Protein AF-A0A9D8QJE4-F1 (afdb_monomer_lite)

Secondary structure (DSSP, 8-state):
----THHHHHHHHHHHHHHHHHHHHHHHHHHHHH-S-SHHHHHHHTTSSS---------------PPPTTS---HHHHHHHHHHHHHHHHHHHTT-HHHHHHHHHHHHHHHHSHHHHHHHHHHHHHHHTT---SSHHHHHHHHHHHHHHHHHHHHHHHHTT-S---

Structure (mmCIF, N/CA/C/O backbone):
data_AF-A0A9D8QJE4-F1
#
_entry.id   AF-A0A9D8QJE4-F1
#
loop_
_atom_site.group_PDB
_atom_site.id
_atom_site.type_symbol
_atom_site.label_atom_id
_atom_site.label_alt_id
_atom_site.label_comp_id
_atom_site.label_asym_id
_atom_site.label_entity_id
_atom_site.label_seq_id
_atom_site.pdbx_PDB_ins_code
_atom_site.Cartn_x
_atom_site.Cartn_y
_atom_site.Cartn_z
_atom_site.occupancy
_atom_site.B_iso_or_equiv
_atom_site.auth_seq_id
_atom_site.auth_comp_id
_atom_site.auth_asym_id
_atom_site.auth_atom_id
_atom_site.pdbx_PDB_model_num
ATOM 1 N N . MET A 1 1 ? -28.108 -13.930 62.744 1.00 43.16 1 MET A N 1
ATOM 2 C CA . MET A 1 1 ? -26.964 -13.053 62.420 1.00 43.16 1 MET A CA 1
ATOM 3 C C . MET A 1 1 ? -26.126 -13.775 61.366 1.00 43.16 1 MET A C 1
ATOM 5 O O . MET A 1 1 ? -25.226 -14.522 61.706 1.00 43.16 1 MET A O 1
ATOM 9 N N . LEU A 1 2 ? -26.531 -13.680 60.097 1.00 49.75 2 LEU A N 1
ATOM 10 C CA . LEU A 1 2 ? -25.910 -14.353 58.947 1.00 49.75 2 LEU A CA 1
ATOM 11 C C . LEU A 1 2 ? -25.718 -13.278 57.871 1.00 49.75 2 LEU A C 1
ATOM 13 O O . LEU A 1 2 ? -26.633 -13.006 57.099 1.00 49.75 2 LEU A O 1
ATOM 17 N N . LEU A 1 3 ? -24.574 -12.589 57.897 1.00 50.62 3 LEU A N 1
ATOM 18 C CA . LEU A 1 3 ? -24.200 -11.633 56.855 1.00 50.62 3 LEU A CA 1
ATOM 19 C C . LEU A 1 3 ? -23.441 -12.362 55.731 1.00 50.62 3 LEU A C 1
ATOM 21 O O . LEU A 1 3 ? -22.340 -12.857 55.935 1.00 50.62 3 LEU A O 1
ATOM 25 N N . ALA A 1 4 ? -24.079 -12.393 54.560 1.00 53.94 4 ALA A N 1
ATOM 26 C CA . ALA A 1 4 ? -23.520 -12.232 53.213 1.00 53.94 4 ALA A CA 1
ATOM 27 C C . ALA A 1 4 ? -22.224 -12.992 52.810 1.00 53.94 4 ALA A C 1
ATOM 29 O O . ALA A 1 4 ? -21.126 -12.457 52.954 1.00 53.94 4 ALA A O 1
ATOM 30 N N . PRO A 1 5 ? -22.335 -14.140 52.105 1.00 58.41 5 PRO A N 1
ATOM 31 C CA . PRO A 1 5 ? -21.230 -14.716 51.322 1.00 58.41 5 PRO A CA 1
ATOM 32 C C . PRO A 1 5 ? -20.914 -13.952 50.011 1.00 58.41 5 PRO A C 1
ATOM 34 O O . PRO A 1 5 ? -19.990 -14.319 49.286 1.00 58.41 5 PRO A O 1
ATOM 37 N N . SER A 1 6 ? -21.650 -12.883 49.678 1.00 56.88 6 SER A N 1
ATOM 38 C CA . SER A 1 6 ? -21.505 -12.143 48.410 1.00 56.88 6 SER A CA 1
ATOM 39 C C . SER A 1 6 ? -20.218 -11.314 48.297 1.00 56.88 6 SER A C 1
ATOM 41 O O . SER A 1 6 ? -19.768 -11.042 47.186 1.00 56.88 6 SER A O 1
ATOM 43 N N . LEU A 1 7 ? -19.586 -10.959 49.421 1.00 56.38 7 LEU A N 1
ATOM 44 C CA . LEU A 1 7 ? -18.312 -10.223 49.439 1.00 56.38 7 LEU A CA 1
ATOM 45 C C . LEU A 1 7 ? -17.139 -11.052 48.889 1.00 56.38 7 LEU A C 1
ATOM 47 O O . LEU A 1 7 ? -16.220 -10.494 48.295 1.00 56.38 7 LEU A O 1
ATOM 51 N N . SER A 1 8 ? -17.187 -12.381 49.027 1.00 63.94 8 SER A N 1
ATOM 52 C CA . SER A 1 8 ? -16.110 -13.266 48.563 1.00 63.94 8 SER A CA 1
ATOM 53 C C . SER A 1 8 ? -16.091 -13.414 47.035 1.00 63.94 8 SER A C 1
ATOM 55 O O . SER A 1 8 ? -15.022 -13.424 46.430 1.00 63.94 8 SER A O 1
ATOM 57 N N . TYR A 1 9 ? -17.264 -13.420 46.392 1.00 67.12 9 TYR A N 1
ATOM 58 C CA . TYR A 1 9 ? -17.372 -13.465 44.930 1.00 67.12 9 TYR A CA 1
ATOM 59 C C . TYR A 1 9 ? -16.846 -12.192 44.266 1.00 67.12 9 TYR A C 1
ATOM 61 O O . TYR A 1 9 ? -16.126 -12.273 43.274 1.00 67.12 9 TYR A O 1
ATOM 69 N N . ALA A 1 10 ? -17.165 -11.021 44.825 1.00 69.81 10 ALA A N 1
ATOM 70 C CA . ALA A 1 10 ? -16.665 -9.750 44.306 1.00 69.81 10 ALA A CA 1
ATOM 71 C C . ALA A 1 10 ? -15.129 -9.673 44.373 1.00 69.81 10 ALA A C 1
ATOM 73 O O . ALA A 1 10 ? -14.501 -9.199 43.428 1.00 69.81 10 ALA A O 1
ATOM 74 N N . GLY A 1 11 ? -14.531 -10.208 45.446 1.00 74.44 11 GLY A N 1
ATOM 75 C CA . GLY A 1 11 ? -13.080 -10.338 45.584 1.00 74.44 11 GLY A CA 1
ATOM 76 C C . GLY A 1 11 ? -12.462 -11.231 44.507 1.00 74.44 11 GLY A C 1
ATOM 77 O O . GLY A 1 11 ? -11.554 -10.789 43.811 1.00 74.44 11 GLY A O 1
ATOM 78 N N . MET A 1 12 ? -13.002 -12.438 44.296 1.00 79.50 12 MET A N 1
ATOM 79 C CA . MET A 1 12 ? -12.484 -13.368 43.279 1.00 79.50 12 MET A CA 1
ATOM 80 C C . MET A 1 12 ? -12.619 -12.830 41.852 1.00 79.50 12 MET A C 1
ATOM 82 O O . MET A 1 12 ? -11.720 -13.009 41.034 1.00 79.50 12 MET A O 1
ATOM 86 N N . VAL A 1 13 ? -13.735 -12.164 41.536 1.00 77.19 13 VAL A N 1
ATOM 87 C CA . VAL A 1 13 ? -13.941 -11.565 40.209 1.00 77.19 13 VAL A CA 1
ATOM 88 C C . VAL A 1 13 ? -12.950 -10.427 39.984 1.00 77.19 13 VAL A C 1
ATOM 90 O O . VAL A 1 13 ? -12.338 -10.360 38.921 1.00 77.19 13 VAL A O 1
ATOM 93 N N . LEU A 1 14 ? -12.749 -9.560 40.981 1.00 83.44 14 LEU A N 1
ATOM 94 C CA . LEU A 1 14 ? -11.779 -8.473 40.886 1.00 83.44 14 LEU A CA 1
ATOM 95 C C . LEU A 1 14 ? -10.354 -9.012 40.726 1.00 83.44 14 LEU A C 1
ATOM 97 O O . LEU A 1 14 ? -9.617 -8.538 39.869 1.00 83.44 14 LEU A O 1
ATOM 101 N N . GLU A 1 15 ? -9.984 -10.032 41.495 1.00 79.75 15 GLU A N 1
ATOM 102 C CA . GLU A 1 15 ? -8.666 -10.664 41.434 1.00 79.75 15 GLU A CA 1
ATOM 103 C C . GLU A 1 15 ? -8.414 -11.332 40.072 1.00 79.75 15 GLU A C 1
ATOM 105 O O . GLU A 1 15 ? -7.353 -11.144 39.473 1.00 79.75 15 GLU A O 1
ATOM 110 N N . ALA A 1 16 ? -9.422 -12.011 39.513 1.00 84.94 16 ALA A N 1
ATOM 111 C CA . ALA A 1 16 ? -9.358 -12.581 38.170 1.00 84.94 16 ALA A CA 1
ATOM 112 C C . ALA A 1 16 ? -9.210 -11.499 37.087 1.00 84.94 16 ALA A C 1
ATOM 114 O O . ALA A 1 16 ? -8.377 -11.631 36.189 1.00 84.94 16 ALA A O 1
ATOM 115 N N . VAL A 1 17 ? -9.978 -10.408 37.180 1.00 86.19 17 VAL A N 1
ATOM 116 C CA . VAL A 1 17 ? -9.901 -9.284 36.233 1.00 86.19 17 VAL A CA 1
ATOM 117 C C . VAL A 1 17 ? -8.535 -8.607 36.308 1.00 86.19 17 VAL A C 1
ATOM 119 O O . VAL A 1 17 ? -7.910 -8.381 35.274 1.00 86.19 17 VAL A O 1
ATOM 122 N N . VAL A 1 18 ? -8.033 -8.333 37.513 1.00 90.00 18 VAL A N 1
ATOM 123 C CA . VAL A 1 18 ? -6.708 -7.735 37.718 1.00 90.00 18 VAL A CA 1
ATOM 124 C C . VAL A 1 18 ? -5.617 -8.649 37.162 1.00 90.00 18 VAL A C 1
ATOM 126 O O . VAL A 1 18 ? -4.743 -8.175 36.438 1.00 90.00 18 VAL A O 1
ATOM 129 N N . GLY A 1 19 ? -5.700 -9.959 37.410 1.00 91.69 19 GLY A N 1
ATOM 130 C CA . GLY A 1 19 ? -4.771 -10.937 36.846 1.00 91.69 19 GLY A CA 1
ATOM 131 C C . GLY A 1 19 ? -4.745 -10.910 35.315 1.00 91.69 19 GLY A C 1
ATOM 132 O O . GLY A 1 19 ? -3.672 -10.840 34.715 1.00 91.69 19 GLY A O 1
ATOM 133 N N . ILE A 1 20 ? -5.917 -10.883 34.675 1.00 89.56 20 ILE A N 1
ATOM 134 C CA . ILE A 1 20 ? -6.036 -10.795 33.211 1.00 89.56 20 ILE A CA 1
ATOM 135 C C . ILE A 1 20 ? -5.420 -9.493 32.684 1.00 89.56 20 ILE A C 1
ATOM 137 O O . ILE A 1 20 ? -4.661 -9.519 31.714 1.00 89.56 20 ILE A O 1
ATOM 141 N N . VAL A 1 21 ? -5.710 -8.361 33.330 1.00 89.94 21 VAL A N 1
ATOM 142 C CA . VAL A 1 21 ? -5.193 -7.043 32.931 1.00 89.94 21 VAL A CA 1
ATOM 143 C C . VAL A 1 21 ? -3.668 -6.997 33.025 1.00 89.94 21 VAL A C 1
ATOM 145 O O . VAL A 1 21 ? -3.018 -6.528 32.092 1.00 89.94 21 VAL A O 1
ATOM 148 N N . VAL A 1 22 ? -3.083 -7.531 34.101 1.00 94.06 22 VAL A N 1
ATOM 149 C CA . VAL A 1 22 ? -1.623 -7.596 34.274 1.00 94.06 22 VAL A CA 1
ATOM 150 C C . VAL A 1 22 ? -0.982 -8.456 33.186 1.00 94.06 22 VAL A C 1
ATOM 152 O O . VAL A 1 22 ? -0.007 -8.031 32.568 1.00 94.06 22 VAL A O 1
ATOM 155 N N . VAL A 1 23 ? -1.547 -9.631 32.893 1.00 93.06 23 VAL A N 1
ATOM 156 C CA . VAL A 1 23 ? -1.040 -10.511 31.829 1.00 93.06 23 VAL A CA 1
ATOM 157 C C . VAL A 1 23 ? -1.103 -9.820 30.466 1.00 93.06 23 VAL A C 1
ATOM 159 O O . VAL A 1 23 ? -0.131 -9.873 29.712 1.00 93.06 23 VAL A O 1
ATOM 162 N N . LEU A 1 24 ? -2.201 -9.124 30.158 1.00 90.56 24 LEU A N 1
ATOM 163 C CA . LEU A 1 24 ? -2.348 -8.363 28.915 1.00 90.56 24 LEU A CA 1
ATOM 164 C C . LEU A 1 24 ? -1.330 -7.225 28.809 1.00 90.56 24 LEU A C 1
ATOM 166 O O . LEU A 1 24 ? -0.732 -7.047 27.749 1.00 90.56 24 LEU A O 1
ATOM 170 N N . LEU A 1 25 ? -1.091 -6.485 29.892 1.00 91.12 25 LEU A N 1
ATOM 171 C CA . LEU A 1 25 ? -0.093 -5.414 29.943 1.00 91.12 25 LEU A CA 1
ATOM 172 C C . LEU A 1 25 ? 1.324 -5.942 29.712 1.00 91.12 25 LEU A C 1
ATOM 174 O O . LEU A 1 25 ? 2.068 -5.373 28.913 1.00 91.12 25 LEU A O 1
ATOM 178 N N . VAL A 1 26 ? 1.677 -7.057 30.355 1.00 93.94 26 VAL A N 1
ATOM 179 C CA . VAL A 1 26 ? 2.980 -7.710 30.174 1.00 93.94 26 VAL A CA 1
ATOM 180 C C . VAL A 1 26 ? 3.136 -8.201 28.739 1.00 93.94 26 VAL A C 1
ATOM 182 O O . VAL A 1 26 ? 4.144 -7.898 28.105 1.00 93.94 26 VAL A O 1
ATOM 185 N N . LEU A 1 27 ? 2.135 -8.903 28.197 1.00 83.94 27 LEU A N 1
ATOM 186 C CA . LEU A 1 27 ? 2.152 -9.369 26.808 1.00 83.94 27 LEU A CA 1
ATOM 187 C C . LEU A 1 27 ? 2.320 -8.202 25.838 1.00 83.94 27 LEU A C 1
ATOM 189 O O . LEU A 1 27 ? 3.180 -8.272 24.965 1.00 83.94 27 LEU A O 1
ATOM 193 N N . THR A 1 28 ? 1.567 -7.119 26.044 1.00 80.00 28 THR A N 1
ATOM 194 C CA . THR A 1 28 ? 1.626 -5.905 25.221 1.00 80.00 28 THR A CA 1
ATOM 195 C C . THR A 1 28 ? 3.021 -5.282 25.263 1.00 80.00 28 THR A C 1
ATOM 197 O O . THR A 1 28 ? 3.613 -5.035 24.210 1.00 80.00 28 THR A O 1
ATOM 200 N N . GLY A 1 29 ? 3.591 -5.107 26.460 1.00 83.19 29 GLY A N 1
ATOM 201 C CA . GLY A 1 29 ? 4.950 -4.597 26.642 1.00 83.19 29 GLY A CA 1
ATOM 202 C C . GLY A 1 29 ? 6.005 -5.473 25.963 1.00 83.19 29 GLY A C 1
ATOM 203 O O . GLY A 1 29 ? 6.878 -4.958 25.265 1.00 83.19 29 GLY A O 1
ATOM 204 N N . VAL A 1 30 ? 5.883 -6.799 26.076 1.00 83.12 30 VAL A N 1
ATOM 205 C CA . VAL A 1 30 ? 6.771 -7.750 25.390 1.00 83.12 30 VAL A CA 1
ATOM 206 C C . VAL A 1 30 ? 6.638 -7.631 23.871 1.00 83.12 30 VAL A C 1
ATOM 208 O O . VAL A 1 30 ? 7.659 -7.581 23.191 1.00 83.12 30 VAL A O 1
ATOM 211 N N . THR A 1 31 ? 5.428 -7.514 23.314 1.00 76.12 31 THR A N 1
ATOM 212 C CA . THR A 1 31 ? 5.251 -7.290 21.864 1.00 76.12 31 THR A CA 1
ATOM 213 C C . THR A 1 31 ? 5.884 -5.990 21.374 1.00 76.12 31 THR A C 1
ATOM 215 O O . THR A 1 31 ? 6.433 -5.973 20.274 1.00 76.12 31 THR A O 1
ATOM 218 N N . ILE A 1 32 ? 5.847 -4.921 22.175 1.00 77.56 32 ILE A N 1
ATOM 219 C CA . ILE A 1 32 ? 6.472 -3.638 21.824 1.00 77.56 32 ILE A CA 1
ATOM 220 C C . ILE A 1 32 ? 8.003 -3.766 21.822 1.00 77.56 32 ILE A C 1
ATOM 222 O O . ILE A 1 32 ? 8.648 -3.282 20.895 1.00 77.56 32 ILE A O 1
ATOM 226 N N . ILE A 1 33 ? 8.583 -4.450 22.817 1.00 76.50 33 ILE A N 1
ATOM 227 C CA . ILE A 1 33 ? 10.041 -4.638 22.941 1.00 76.50 33 ILE A CA 1
ATOM 228 C C . ILE A 1 33 ? 10.583 -5.595 21.869 1.00 76.50 33 ILE A C 1
ATOM 230 O O . ILE A 1 33 ? 11.629 -5.336 21.280 1.00 76.50 33 ILE A O 1
ATOM 234 N N . VAL A 1 34 ? 9.888 -6.706 21.613 1.00 70.19 34 VAL A N 1
ATOM 235 C CA . VAL A 1 34 ? 10.321 -7.740 20.655 1.00 70.19 34 VAL A CA 1
ATOM 236 C C . VAL A 1 34 ? 10.126 -7.280 19.204 1.00 70.19 34 VAL A C 1
ATOM 238 O O . VAL A 1 34 ? 10.814 -7.758 18.301 1.00 70.19 34 VAL A O 1
ATOM 241 N N . GLY A 1 35 ? 9.226 -6.323 18.965 1.00 52.59 35 GLY A N 1
ATOM 242 C CA . GLY A 1 35 ? 8.851 -5.893 17.624 1.00 52.59 35 GLY A CA 1
ATOM 243 C C . GLY A 1 35 ? 8.140 -7.000 16.820 1.00 52.59 35 GLY A C 1
ATOM 244 O O . GLY A 1 35 ? 8.017 -8.146 17.260 1.00 52.59 35 GLY A O 1
ATOM 245 N N . PRO A 1 36 ? 7.645 -6.701 15.605 1.00 55.22 36 PRO A N 1
ATOM 246 C CA . PRO A 1 36 ? 6.806 -7.612 14.815 1.00 55.22 36 PRO A CA 1
ATOM 247 C C . PRO A 1 36 ? 7.566 -8.766 14.110 1.00 55.22 36 PRO A C 1
ATOM 249 O O . PRO A 1 36 ? 7.216 -9.169 12.996 1.00 55.22 36 PRO A O 1
ATOM 252 N N . ALA A 1 37 ? 8.592 -9.354 14.735 1.00 49.84 37 ALA A N 1
ATOM 253 C CA . ALA A 1 37 ? 9.293 -10.533 14.215 1.00 49.84 37 ALA A CA 1
ATOM 254 C C . ALA A 1 37 ? 9.826 -11.410 15.366 1.00 49.84 37 ALA A C 1
ATOM 256 O O . ALA A 1 37 ? 10.650 -10.928 16.133 1.00 49.84 37 ALA A O 1
ATOM 257 N N . PRO A 1 38 ? 9.418 -12.701 15.476 1.00 51.88 38 PRO A N 1
ATOM 258 C CA . PRO A 1 38 ? 9.566 -13.657 14.379 1.00 51.88 38 PRO A CA 1
ATOM 259 C C . PRO A 1 38 ? 8.452 -14.733 14.296 1.00 51.88 38 PRO A C 1
ATOM 261 O O . PRO A 1 38 ? 8.738 -15.928 14.224 1.00 51.88 38 PRO A O 1
ATOM 264 N N . TRP A 1 39 ? 7.169 -14.367 14.169 1.00 44.62 39 TRP A N 1
ATOM 265 C CA . TRP A 1 39 ? 6.136 -15.367 13.800 1.00 44.62 39 TRP A CA 1
ATOM 266 C C . TRP A 1 39 ? 6.344 -15.937 12.376 1.00 44.62 39 TRP A C 1
ATOM 268 O O . TRP A 1 39 ? 5.834 -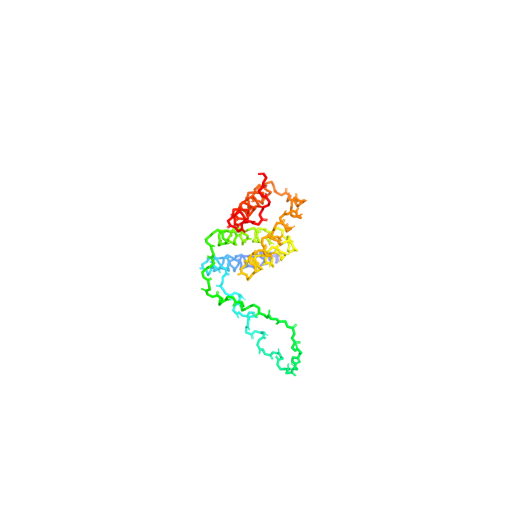17.000 12.013 1.00 44.62 39 TRP A O 1
ATOM 278 N N . ARG A 1 40 ? 7.163 -15.264 11.554 1.00 48.53 40 ARG A N 1
ATOM 279 C CA . ARG A 1 40 ? 7.594 -15.758 10.236 1.00 48.53 40 ARG A CA 1
ATOM 280 C C . ARG A 1 40 ? 8.539 -16.968 10.319 1.00 48.53 40 ARG A C 1
ATOM 282 O O . ARG A 1 40 ? 8.559 -17.742 9.367 1.00 48.53 40 ARG A O 1
ATOM 289 N N . ALA A 1 41 ? 9.259 -17.180 11.426 1.00 46.34 41 ALA A N 1
ATOM 290 C CA . ALA A 1 41 ? 10.189 -18.306 11.570 1.00 46.34 41 ALA A CA 1
ATOM 291 C C . ALA A 1 41 ? 9.469 -19.620 11.929 1.00 46.34 41 ALA A C 1
ATOM 293 O O . ALA A 1 41 ? 9.716 -20.657 11.314 1.00 46.34 41 ALA A O 1
ATOM 294 N N . VAL A 1 42 ? 8.487 -19.572 12.836 1.00 50.78 42 VAL A N 1
ATOM 295 C CA . VAL A 1 42 ? 7.743 -20.773 13.267 1.00 50.78 42 VAL A CA 1
ATOM 296 C C . VAL A 1 42 ? 6.870 -21.333 12.132 1.00 50.78 42 VAL A C 1
ATOM 298 O O . VAL A 1 42 ? 6.733 -22.546 11.972 1.00 50.78 42 VAL A O 1
ATOM 301 N N . ARG A 1 43 ? 6.358 -20.467 11.244 1.00 47.09 43 ARG A N 1
ATOM 302 C CA . ARG A 1 43 ? 5.551 -20.890 10.084 1.00 47.09 43 ARG A CA 1
ATOM 303 C C . ARG A 1 43 ? 6.375 -21.515 8.944 1.00 47.09 43 ARG A C 1
ATOM 305 O O . ARG A 1 43 ? 5.795 -22.185 8.088 1.00 47.09 43 ARG A O 1
ATOM 312 N N . MET A 1 44 ? 7.701 -21.339 8.925 1.00 42.16 44 MET A N 1
ATOM 313 C CA . MET A 1 44 ? 8.581 -22.014 7.958 1.00 42.16 44 MET A CA 1
ATOM 314 C C . MET A 1 44 ? 9.051 -23.394 8.434 1.00 42.16 44 MET A C 1
ATOM 316 O O . MET A 1 44 ? 9.269 -24.268 7.595 1.00 42.16 44 MET A O 1
ATOM 320 N N . ALA A 1 45 ? 9.123 -23.637 9.747 1.00 45.94 45 ALA A N 1
ATOM 321 C CA . ALA A 1 45 ? 9.444 -24.961 10.288 1.00 45.94 45 ALA A CA 1
ATOM 322 C C . ALA A 1 45 ? 8.324 -25.987 10.017 1.00 45.94 45 ALA A C 1
ATOM 324 O O . ALA A 1 45 ? 8.601 -27.119 9.632 1.00 45.94 45 ALA A O 1
ATOM 325 N N . GLY A 1 46 ? 7.053 -25.569 10.084 1.00 41.59 46 GLY A N 1
ATOM 326 C CA . GLY A 1 46 ? 5.903 -26.447 9.816 1.00 41.59 46 GLY A CA 1
ATOM 327 C C . GLY A 1 46 ? 5.665 -26.806 8.340 1.00 41.59 46 GLY A C 1
ATOM 328 O O . GLY A 1 46 ? 4.841 -27.667 8.049 1.00 41.59 46 GLY A O 1
ATOM 329 N N . ARG A 1 47 ? 6.359 -26.165 7.385 1.00 46.47 47 ARG A N 1
ATOM 330 C CA . ARG A 1 47 ? 6.166 -26.402 5.937 1.00 46.47 47 ARG A CA 1
ATOM 331 C C . ARG A 1 47 ? 7.245 -27.258 5.277 1.00 46.47 47 ARG A C 1
ATOM 333 O O . ARG A 1 47 ? 7.082 -27.613 4.115 1.00 46.47 47 ARG A O 1
ATOM 340 N N . ARG A 1 48 ? 8.322 -27.611 5.986 1.00 45.19 48 ARG A N 1
ATOM 341 C CA . ARG A 1 48 ? 9.381 -28.489 5.448 1.00 45.19 48 ARG A CA 1
ATOM 342 C C . ARG A 1 48 ? 9.133 -29.984 5.669 1.00 45.19 48 ARG A C 1
ATOM 344 O O . ARG A 1 48 ? 9.859 -30.787 5.100 1.00 45.19 48 ARG A O 1
ATOM 351 N N . ALA A 1 49 ? 8.108 -30.364 6.432 1.00 47.94 49 ALA A N 1
ATOM 352 C CA . ALA A 1 49 ? 7.870 -31.759 6.808 1.00 47.94 49 ALA A CA 1
ATOM 353 C C . ALA A 1 49 ? 6.897 -32.535 5.895 1.00 47.94 49 ALA A C 1
ATOM 355 O O . ALA A 1 49 ? 6.659 -33.713 6.140 1.00 47.94 49 ALA A O 1
ATOM 356 N N . VAL A 1 50 ? 6.319 -31.929 4.847 1.00 48.31 50 VAL A N 1
ATOM 357 C CA . VAL A 1 50 ? 5.309 -32.611 4.015 1.00 48.31 50 VAL A CA 1
ATOM 358 C C . VAL A 1 50 ? 5.581 -32.403 2.522 1.00 48.31 50 VAL A C 1
ATOM 360 O O . VAL A 1 50 ? 5.563 -31.273 2.044 1.00 48.31 50 VAL A O 1
ATOM 363 N N . LYS A 1 51 ? 5.743 -33.534 1.813 1.00 42.03 51 LYS A N 1
ATOM 364 C CA . LYS A 1 51 ? 5.948 -33.758 0.360 1.00 42.03 51 LYS A CA 1
ATOM 365 C C . LYS A 1 51 ? 7.377 -33.513 -0.160 1.00 42.03 51 LYS A C 1
ATOM 367 O O . LYS A 1 51 ? 7.765 -32.384 -0.406 1.00 42.03 51 LYS A O 1
ATOM 372 N N . GLY A 1 52 ? 8.207 -34.525 -0.428 1.00 46.50 52 GLY A N 1
ATOM 373 C CA . GLY A 1 52 ? 7.903 -35.948 -0.616 1.00 46.50 52 GLY A CA 1
ATOM 374 C C . GLY A 1 52 ? 7.046 -36.183 -1.863 1.00 46.50 52 GLY A C 1
ATOM 375 O O . GLY A 1 52 ? 5.856 -36.448 -1.738 1.00 46.50 52 GLY A O 1
ATOM 376 N N . GLY A 1 53 ? 7.619 -36.016 -3.057 1.00 35.75 53 GLY A N 1
ATOM 377 C CA . GLY A 1 53 ? 6.916 -36.287 -4.315 1.00 35.75 53 GLY A CA 1
ATOM 378 C C . GLY A 1 53 ? 7.650 -35.738 -5.532 1.00 35.75 53 GLY A C 1
ATOM 379 O O . GLY A 1 53 ? 7.376 -34.629 -5.978 1.00 35.75 53 GLY A O 1
ATOM 380 N N . ARG A 1 54 ? 8.602 -36.520 -6.049 1.00 46.88 54 ARG A N 1
ATOM 381 C CA . ARG A 1 54 ? 9.205 -36.334 -7.373 1.00 46.88 54 ARG A CA 1
ATOM 382 C C . ARG A 1 54 ? 8.138 -36.593 -8.437 1.00 46.88 54 ARG A C 1
ATOM 384 O O . ARG A 1 54 ? 7.581 -37.684 -8.438 1.00 46.88 54 ARG A O 1
ATOM 391 N N . LEU A 1 55 ? 7.921 -35.656 -9.355 1.00 46.59 55 LEU A N 1
ATOM 392 C CA . LEU A 1 55 ? 7.312 -35.915 -10.665 1.00 46.59 55 LEU A CA 1
ATOM 393 C C . LEU A 1 55 ? 8.042 -35.064 -11.726 1.00 46.59 55 LEU A C 1
ATOM 395 O O . LEU A 1 55 ? 8.488 -33.960 -11.395 1.00 46.59 55 LEU A O 1
ATOM 399 N N . PRO A 1 56 ? 8.241 -35.584 -12.952 1.00 45.59 56 PRO A N 1
ATOM 400 C CA . PRO A 1 56 ? 9.175 -35.036 -13.926 1.00 45.59 56 PRO A CA 1
ATOM 401 C C . PRO A 1 56 ? 8.583 -33.878 -14.741 1.00 45.59 56 PRO A C 1
ATOM 403 O O . PRO A 1 56 ? 7.373 -33.780 -14.939 1.00 45.59 56 PRO A O 1
ATOM 406 N N . LEU A 1 57 ? 9.486 -33.010 -15.205 1.00 45.19 57 LEU A N 1
ATOM 407 C CA . LEU A 1 57 ? 9.261 -31.915 -16.153 1.00 45.19 57 LEU A CA 1
ATOM 408 C C . LEU A 1 57 ? 8.496 -32.358 -17.413 1.00 45.19 57 LEU A C 1
ATOM 410 O O . LEU A 1 57 ? 8.716 -33.462 -17.908 1.00 45.19 57 LEU A O 1
ATOM 414 N N . PRO A 1 58 ? 7.810 -31.399 -18.054 1.00 43.94 58 PRO A N 1
ATOM 415 C CA . PRO A 1 58 ? 7.989 -31.177 -19.479 1.00 43.94 58 PRO A CA 1
ATOM 416 C C . PRO A 1 58 ? 8.673 -29.829 -19.739 1.00 43.94 58 PRO A C 1
ATOM 418 O O . PRO A 1 58 ? 8.346 -28.795 -19.148 1.00 43.94 58 PRO A O 1
ATOM 421 N N . GLU A 1 59 ? 9.660 -29.887 -20.627 1.00 49.44 59 GLU A N 1
ATOM 422 C CA . GLU A 1 59 ? 10.377 -28.772 -21.237 1.00 49.44 59 GLU A CA 1
ATOM 423 C C . GLU A 1 59 ? 9.428 -27.800 -21.953 1.00 49.44 59 GLU A C 1
ATOM 425 O O . GLU A 1 59 ? 8.381 -28.193 -22.463 1.00 49.44 59 GLU A O 1
ATOM 430 N N . GLY A 1 60 ? 9.829 -26.526 -22.045 1.00 42.50 60 GLY A N 1
ATOM 431 C CA . GLY A 1 60 ? 9.215 -25.602 -23.005 1.00 42.50 60 GLY A CA 1
ATOM 432 C C . GLY A 1 60 ? 8.873 -24.203 -22.500 1.00 42.50 60 GLY A C 1
ATOM 433 O O . GLY A 1 60 ? 7.772 -23.714 -22.736 1.00 42.50 60 GLY A O 1
ATOM 434 N N . ARG A 1 61 ? 9.807 -23.503 -21.847 1.00 38.66 61 ARG A N 1
ATOM 435 C CA . ARG A 1 61 ? 9.872 -22.033 -21.947 1.00 38.66 61 ARG A CA 1
ATOM 436 C C . ARG A 1 61 ? 11.268 -21.559 -21.556 1.00 38.66 61 ARG A C 1
ATOM 438 O O . ARG A 1 61 ? 11.744 -21.984 -20.503 1.00 38.66 61 ARG A O 1
ATOM 445 N N . PRO A 1 62 ? 11.920 -20.676 -22.333 1.00 40.09 62 PRO A N 1
ATOM 446 C CA . PRO A 1 62 ? 13.155 -20.047 -21.898 1.00 40.09 62 PRO A CA 1
ATOM 447 C C . PRO A 1 62 ? 12.816 -19.188 -20.682 1.00 40.09 62 PRO A C 1
ATOM 449 O O . PRO A 1 62 ? 12.289 -18.079 -20.783 1.00 40.09 62 PRO A O 1
ATOM 452 N N . 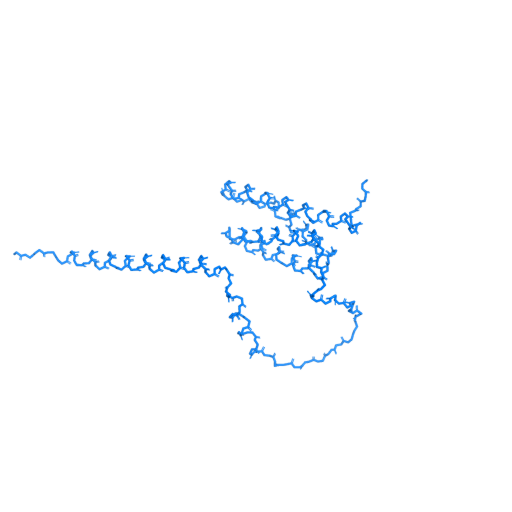ARG A 1 63 ? 13.050 -19.755 -19.499 1.00 40.94 63 ARG A N 1
ATOM 453 C CA . ARG A 1 63 ? 13.033 -19.050 -18.229 1.00 40.94 63 ARG A CA 1
ATOM 454 C C . ARG A 1 63 ? 14.184 -18.060 -18.326 1.00 40.94 63 ARG A C 1
ATOM 456 O O . ARG A 1 63 ? 15.322 -18.427 -18.057 1.00 40.94 63 ARG A O 1
ATOM 463 N N . ARG A 1 64 ? 13.896 -16.833 -18.787 1.00 42.53 64 ARG A N 1
ATOM 464 C CA . ARG A 1 64 ? 14.791 -15.686 -18.590 1.00 42.53 64 ARG A CA 1
ATOM 465 C C . ARG A 1 64 ? 15.239 -15.783 -17.144 1.00 42.53 64 ARG A C 1
ATOM 467 O O . ARG A 1 64 ? 14.381 -15.811 -16.259 1.00 42.53 64 ARG A O 1
ATOM 474 N N . ALA A 1 65 ? 16.541 -15.979 -16.961 1.00 42.44 65 ALA A N 1
ATOM 475 C CA . ALA A 1 65 ? 17.160 -16.122 -15.663 1.00 42.44 65 ALA A CA 1
ATOM 476 C C . ALA A 1 65 ? 16.578 -15.032 -14.766 1.00 42.44 65 ALA A C 1
ATOM 478 O O . ALA A 1 65 ? 16.721 -13.843 -15.051 1.00 42.44 65 ALA A O 1
ATOM 479 N N . SER A 1 66 ? 15.814 -15.444 -13.755 1.00 49.88 66 SER A N 1
ATOM 480 C CA . SER A 1 66 ? 15.440 -14.523 -12.696 1.00 49.88 66 SER A CA 1
ATOM 481 C C . SER A 1 66 ? 16.759 -13.971 -12.159 1.00 49.88 66 SER A C 1
ATOM 483 O O . SER A 1 66 ? 17.656 -14.781 -11.897 1.00 49.88 66 SER A O 1
ATOM 485 N N . PRO A 1 67 ? 16.926 -12.642 -12.050 1.00 44.03 67 PRO A N 1
ATOM 486 C CA . PRO A 1 67 ? 18.102 -12.091 -11.402 1.00 44.03 67 PRO A CA 1
ATOM 487 C C . PRO A 1 67 ? 18.253 -12.752 -10.023 1.00 44.03 67 PRO A C 1
ATOM 489 O O . PRO A 1 67 ? 17.233 -13.121 -9.422 1.00 44.03 67 PRO A O 1
ATOM 492 N N . PRO A 1 68 ? 19.486 -12.947 -9.524 1.00 44.84 68 PRO A N 1
ATOM 493 C CA . PRO A 1 68 ? 19.693 -13.428 -8.163 1.00 44.84 68 PRO A CA 1
ATOM 494 C C . PRO A 1 68 ? 18.833 -12.605 -7.196 1.00 44.84 68 PRO A C 1
ATOM 496 O O . PRO A 1 68 ? 18.650 -11.405 -7.395 1.00 44.84 68 PRO A O 1
ATOM 499 N N . ALA A 1 69 ? 18.290 -13.247 -6.158 1.00 53.53 69 ALA A N 1
ATOM 500 C CA . ALA A 1 69 ? 17.441 -12.594 -5.155 1.00 53.53 69 ALA A CA 1
ATOM 501 C C . ALA A 1 69 ? 18.133 -11.406 -4.444 1.00 53.53 69 ALA A C 1
ATOM 503 O O . ALA A 1 69 ? 17.458 -10.616 -3.788 1.00 53.53 69 ALA A O 1
ATOM 504 N N . ASP A 1 70 ? 19.449 -11.278 -4.639 1.00 49.97 70 ASP A N 1
ATOM 505 C CA . ASP A 1 70 ? 20.340 -10.244 -4.116 1.00 49.97 70 ASP A CA 1
ATOM 506 C C . ASP A 1 70 ? 20.667 -9.138 -5.138 1.00 49.97 70 ASP A C 1
ATOM 508 O O . ASP A 1 70 ? 21.520 -8.288 -4.882 1.00 49.97 70 ASP A O 1
ATOM 512 N N . ALA A 1 71 ? 20.017 -9.126 -6.309 1.00 52.62 71 ALA A N 1
ATOM 513 C CA . ALA A 1 71 ? 20.133 -8.010 -7.239 1.00 52.62 71 ALA A CA 1
ATOM 514 C C . ALA A 1 71 ? 19.657 -6.722 -6.535 1.00 52.62 71 ALA A C 1
ATOM 516 O O . ALA A 1 71 ? 18.540 -6.707 -6.003 1.00 52.62 71 ALA A O 1
ATOM 517 N N . PRO A 1 72 ? 20.467 -5.644 -6.514 1.00 63.22 72 PRO A N 1
ATOM 518 C CA . PRO A 1 72 ? 20.089 -4.400 -5.858 1.00 63.22 72 PRO A CA 1
ATOM 519 C C . PRO A 1 72 ? 18.778 -3.878 -6.450 1.00 63.22 72 PRO A C 1
ATOM 521 O O . PRO A 1 72 ? 18.723 -3.457 -7.604 1.00 63.22 72 PRO A O 1
ATOM 524 N N . VAL A 1 73 ? 17.696 -3.937 -5.669 1.00 72.81 73 VAL A N 1
ATOM 525 C CA . VAL A 1 73 ? 16.402 -3.376 -6.071 1.00 72.81 73 VAL A CA 1
ATOM 526 C C . VAL A 1 73 ? 16.579 -1.868 -6.221 1.00 72.81 73 VAL A C 1
ATOM 528 O O . VAL A 1 73 ? 17.142 -1.231 -5.330 1.00 72.81 73 VAL A O 1
ATOM 531 N N . HIS A 1 74 ? 16.093 -1.297 -7.322 1.00 79.25 74 HIS A N 1
ATOM 532 C CA . HIS A 1 74 ? 16.216 0.135 -7.592 1.00 79.25 74 HIS A CA 1
ATOM 533 C C . HIS A 1 74 ? 15.632 0.980 -6.437 1.00 79.25 74 HIS A C 1
ATOM 535 O O . HIS A 1 74 ? 14.594 0.599 -5.887 1.00 79.25 74 HIS A O 1
ATOM 541 N N . PRO A 1 75 ? 16.237 2.121 -6.051 1.00 79.88 75 PRO A N 1
ATOM 542 C CA . PRO A 1 75 ? 15.797 2.910 -4.894 1.00 79.88 75 PRO A CA 1
ATOM 543 C C . PRO A 1 75 ? 14.324 3.344 -4.958 1.00 79.88 75 PRO A C 1
ATOM 545 O O . PRO A 1 75 ? 13.610 3.223 -3.965 1.00 79.88 75 PRO A O 1
ATOM 548 N N . THR A 1 76 ? 13.822 3.760 -6.125 1.00 79.50 76 THR A N 1
ATOM 549 C CA . THR A 1 76 ? 12.393 4.109 -6.296 1.00 79.50 76 THR A CA 1
ATOM 550 C C . THR A 1 76 ? 11.474 2.893 -6.140 1.00 79.50 76 THR A C 1
ATOM 552 O O . THR A 1 76 ? 10.395 2.988 -5.558 1.00 79.50 76 THR A O 1
ATOM 555 N N . THR A 1 77 ? 11.932 1.710 -6.546 1.00 84.06 77 THR A N 1
ATOM 556 C CA . THR A 1 77 ? 11.221 0.446 -6.322 1.00 84.06 77 THR A CA 1
ATOM 557 C C . THR A 1 77 ? 11.214 0.075 -4.842 1.00 84.06 77 THR A C 1
ATOM 559 O O . THR A 1 77 ? 10.187 -0.350 -4.322 1.00 84.06 77 THR A O 1
ATOM 562 N N . GLN A 1 78 ? 12.308 0.302 -4.110 1.00 87.69 78 GLN A N 1
ATOM 563 C CA . GLN A 1 78 ? 12.335 0.127 -2.651 1.00 87.69 78 GLN A CA 1
ATOM 564 C C . GLN A 1 78 ? 11.384 1.098 -1.933 1.00 87.69 78 GLN A C 1
ATOM 566 O O . GLN A 1 78 ? 10.689 0.706 -0.991 1.00 87.69 78 GLN A O 1
ATOM 571 N N . GLN A 1 79 ? 11.295 2.342 -2.404 1.00 86.75 79 GLN A N 1
ATOM 572 C CA . GLN A 1 79 ? 10.342 3.328 -1.896 1.00 86.75 79 GLN A CA 1
ATOM 573 C C . GLN A 1 79 ? 8.895 2.877 -2.137 1.00 86.75 79 GLN A C 1
ATOM 575 O O . GLN A 1 79 ? 8.106 2.839 -1.192 1.00 86.75 79 GLN A O 1
ATOM 580 N N . ALA A 1 80 ? 8.565 2.427 -3.352 1.00 88.12 80 ALA A N 1
ATOM 581 C CA . ALA A 1 80 ? 7.252 1.861 -3.661 1.00 88.12 80 ALA A CA 1
ATOM 582 C C . ALA A 1 80 ? 6.919 0.659 -2.762 1.00 88.12 80 ALA A C 1
ATOM 584 O O . ALA A 1 80 ? 5.803 0.555 -2.251 1.00 88.12 80 ALA A O 1
ATOM 585 N N . LEU A 1 81 ? 7.883 -0.233 -2.516 1.00 90.12 81 LEU A N 1
ATOM 586 C CA . LEU A 1 81 ? 7.695 -1.412 -1.667 1.00 90.12 81 LEU A CA 1
ATOM 587 C C . LEU A 1 81 ? 7.492 -1.058 -0.191 1.00 90.12 81 LEU A C 1
ATOM 589 O O . LEU A 1 81 ? 6.649 -1.669 0.463 1.00 90.12 81 LEU A O 1
ATOM 593 N N . SER A 1 82 ? 8.235 -0.085 0.336 1.00 89.19 82 SER A N 1
ATOM 594 C CA . SER A 1 82 ? 8.100 0.339 1.735 1.00 89.19 82 SER A CA 1
ATOM 595 C C . SER A 1 82 ? 6.788 1.090 1.983 1.00 89.19 82 SER A C 1
ATOM 597 O O . SER A 1 82 ? 6.100 0.793 2.960 1.00 89.19 82 SER A O 1
ATOM 599 N N . ALA A 1 83 ? 6.375 1.972 1.068 1.00 88.38 83 ALA A N 1
ATOM 600 C CA . ALA A 1 83 ? 5.059 2.612 1.113 1.00 88.38 83 ALA A CA 1
ATOM 601 C C . ALA A 1 83 ? 3.927 1.575 0.995 1.00 88.38 83 ALA A C 1
ATOM 603 O O . ALA A 1 83 ? 2.967 1.606 1.765 1.00 88.38 83 ALA A O 1
ATOM 604 N N . SER A 1 84 ? 4.080 0.592 0.099 1.00 88.50 84 SER A N 1
ATOM 605 C CA . SER A 1 84 ? 3.114 -0.504 -0.052 1.00 88.50 84 SER A CA 1
ATOM 606 C C . SER A 1 84 ? 3.012 -1.355 1.212 1.00 88.50 84 SER A C 1
ATOM 608 O O . SER A 1 84 ? 1.922 -1.797 1.546 1.00 88.50 84 SER A O 1
ATOM 610 N N . ALA A 1 85 ? 4.117 -1.587 1.928 1.00 90.31 85 ALA A N 1
ATOM 611 C CA . ALA A 1 85 ? 4.102 -2.341 3.181 1.00 90.31 85 ALA A CA 1
ATOM 612 C C . ALA A 1 85 ? 3.285 -1.625 4.267 1.00 90.31 85 ALA A C 1
ATOM 614 O O . ALA A 1 85 ? 2.431 -2.250 4.883 1.00 90.31 85 ALA A O 1
ATOM 615 N N . ARG A 1 86 ? 3.465 -0.308 4.423 1.00 90.94 86 ARG A N 1
ATOM 616 C CA . ARG A 1 86 ? 2.666 0.501 5.363 1.00 90.94 86 ARG A CA 1
ATOM 617 C C . ARG A 1 86 ? 1.180 0.475 5.012 1.00 90.94 86 ARG A C 1
ATOM 619 O O . ARG A 1 86 ? 0.340 0.309 5.886 1.00 90.94 86 ARG A O 1
ATOM 626 N N . LEU A 1 87 ? 0.864 0.585 3.721 1.00 91.00 87 LEU A N 1
ATOM 627 C CA . LEU A 1 87 ? -0.509 0.490 3.230 1.00 91.00 87 LEU A CA 1
ATOM 628 C C . LEU A 1 87 ? -1.108 -0.897 3.497 1.00 91.00 87 LEU A C 1
ATOM 630 O O . LEU A 1 87 ? -2.248 -1.010 3.921 1.00 91.00 87 LEU A O 1
ATOM 634 N N . VAL A 1 88 ? -0.335 -1.959 3.286 1.00 92.25 88 VAL A N 1
ATOM 635 C CA . VAL A 1 88 ? -0.731 -3.334 3.609 1.00 92.25 88 VAL A CA 1
ATOM 636 C C . VAL A 1 88 ? -1.049 -3.511 5.093 1.00 92.25 88 VAL A C 1
ATOM 638 O O . VAL A 1 88 ? -1.990 -4.240 5.405 1.00 92.25 88 VAL A O 1
ATOM 641 N N . ASP A 1 89 ? -0.263 -2.900 5.978 1.00 90.62 89 ASP A N 1
ATOM 642 C CA . ASP A 1 89 ? -0.462 -3.001 7.423 1.00 90.62 89 ASP A CA 1
ATOM 643 C C . ASP A 1 89 ? -1.743 -2.262 7.834 1.00 90.62 89 ASP A C 1
ATOM 645 O O . ASP A 1 89 ? -2.627 -2.894 8.407 1.00 90.62 89 ASP A O 1
ATOM 649 N N . LEU A 1 90 ? -1.942 -1.020 7.364 1.00 92.25 90 LEU A N 1
ATOM 650 C CA . LEU A 1 90 ? -3.195 -0.276 7.566 1.00 92.25 90 LEU A CA 1
ATOM 651 C C . LEU A 1 90 ? -4.417 -1.067 7.072 1.00 92.25 90 LEU A C 1
ATOM 653 O O . LEU A 1 90 ? -5.406 -1.212 7.779 1.00 92.25 90 LEU A O 1
ATOM 657 N N . LEU A 1 91 ? -4.357 -1.629 5.862 1.00 91.06 91 LEU A N 1
ATOM 658 C CA . LEU A 1 91 ? -5.450 -2.449 5.330 1.00 91.06 91 LEU A CA 1
ATOM 659 C C . LEU A 1 91 ? -5.697 -3.713 6.164 1.00 91.06 91 LEU A C 1
ATOM 661 O O . LEU A 1 91 ? -6.820 -4.212 6.201 1.00 91.06 91 LEU A O 1
ATOM 665 N N . GLY A 1 92 ? -4.653 -4.271 6.776 1.00 89.88 92 GLY A N 1
ATOM 666 C CA . GLY A 1 92 ? -4.763 -5.412 7.675 1.00 89.88 92 GLY A CA 1
ATOM 667 C C . GLY A 1 92 ? -5.522 -5.055 8.949 1.00 89.88 92 GLY A C 1
ATOM 668 O O . GLY A 1 92 ? -6.427 -5.801 9.328 1.00 89.88 92 GLY A O 1
ATOM 669 N N . ASP A 1 93 ? -5.188 -3.907 9.536 1.00 90.81 93 ASP A N 1
ATOM 670 C CA . ASP A 1 93 ? -5.789 -3.386 10.767 1.00 90.81 93 ASP A CA 1
ATOM 671 C C . ASP A 1 93 ? -7.269 -3.029 10.566 1.00 90.81 93 ASP A C 1
ATOM 673 O O . ASP A 1 93 ? -8.106 -3.323 11.414 1.00 90.81 93 ASP A O 1
ATOM 677 N N . GLN A 1 94 ? -7.618 -2.522 9.381 1.00 89.25 94 GLN A N 1
ATOM 678 C CA . GLN A 1 94 ? -8.992 -2.186 8.981 1.00 89.25 94 GLN A CA 1
ATOM 679 C C . GLN A 1 94 ? -9.812 -3.401 8.493 1.00 89.25 94 GLN A C 1
ATOM 681 O O . GLN A 1 94 ? -10.897 -3.255 7.933 1.00 89.25 94 GLN A O 1
ATOM 686 N N . GLY A 1 95 ? -9.286 -4.628 8.607 1.00 88.12 95 GLY A N 1
ATOM 687 C CA . GLY A 1 95 ? -9.981 -5.851 8.178 1.00 88.12 95 GLY A CA 1
ATOM 688 C C . GLY A 1 95 ? -10.076 -6.056 6.655 1.00 88.12 95 GLY A C 1
ATOM 689 O O . GLY A 1 95 ? -10.669 -7.031 6.186 1.00 88.12 95 GLY A O 1
ATOM 690 N N . LEU A 1 96 ? -9.428 -5.215 5.846 1.00 90.44 96 LEU A N 1
ATOM 691 C CA . LEU A 1 96 ? -9.439 -5.243 4.377 1.00 90.44 96 LEU A CA 1
ATOM 692 C C . LEU A 1 96 ? -8.447 -6.267 3.791 1.00 90.44 96 LEU A C 1
ATOM 694 O O . LEU A 1 96 ? -7.717 -6.002 2.828 1.00 90.44 96 LEU A O 1
ATOM 698 N N . GLN A 1 97 ? -8.456 -7.492 4.322 1.00 92.50 97 GLN A N 1
ATOM 699 C CA . GLN A 1 97 ? -7.455 -8.528 4.031 1.00 92.50 97 GLN A CA 1
ATOM 700 C C . GLN A 1 97 ? -7.355 -8.917 2.553 1.00 92.50 97 GLN A C 1
ATOM 702 O O . GLN A 1 97 ? -6.281 -9.293 2.069 1.00 92.50 97 GLN A O 1
ATOM 707 N N . ARG A 1 98 ? -8.456 -8.797 1.802 1.00 89.75 98 ARG A N 1
ATOM 708 C CA . ARG A 1 98 ? -8.467 -9.041 0.354 1.00 89.75 98 ARG A CA 1
ATOM 709 C C . ARG A 1 98 ? -7.579 -8.040 -0.390 1.00 89.75 98 ARG A C 1
ATOM 711 O O . ARG A 1 98 ? -6.793 -8.449 -1.244 1.00 89.75 98 ARG A O 1
ATOM 718 N N . HIS A 1 99 ? -7.667 -6.759 -0.035 1.00 91.88 99 HIS A N 1
ATOM 719 C CA . HIS A 1 99 ? -6.859 -5.691 -0.624 1.00 91.88 99 HIS A CA 1
ATOM 720 C C . HIS A 1 99 ? -5.408 -5.785 -0.152 1.00 91.88 99 HIS A C 1
ATOM 722 O O . HIS A 1 99 ? -4.504 -5.749 -0.984 1.00 91.88 99 HIS A O 1
ATOM 728 N N . ALA A 1 100 ? -5.183 -6.041 1.142 1.00 90.62 100 ALA A N 1
ATOM 729 C CA . ALA A 1 100 ? -3.843 -6.251 1.691 1.00 90.62 100 ALA A CA 1
ATOM 730 C C . ALA A 1 100 ? -3.112 -7.414 0.993 1.00 90.62 100 ALA A C 1
ATOM 732 O O . ALA A 1 100 ? -1.944 -7.305 0.620 1.00 90.62 100 ALA A O 1
ATOM 733 N N . THR A 1 101 ? -3.805 -8.532 0.755 1.00 91.75 101 THR A N 1
ATOM 734 C CA . THR A 1 101 ? -3.232 -9.696 0.061 1.00 91.75 101 THR A CA 1
ATOM 735 C C . THR A 1 101 ? -2.937 -9.397 -1.406 1.00 91.75 101 THR A C 1
ATOM 737 O O . THR A 1 101 ? -1.857 -9.735 -1.892 1.00 91.75 101 THR A O 1
ATOM 740 N N . ALA A 1 102 ? -3.860 -8.734 -2.108 1.00 92.19 102 ALA A N 1
ATOM 741 C CA . ALA A 1 102 ? -3.652 -8.328 -3.495 1.00 92.19 102 ALA A CA 1
ATOM 742 C C . ALA A 1 102 ? -2.447 -7.382 -3.634 1.00 92.19 102 ALA A C 1
ATOM 744 O O . ALA A 1 102 ? -1.611 -7.575 -4.518 1.00 92.19 102 ALA A O 1
ATOM 745 N N . LEU A 1 103 ? -2.313 -6.424 -2.714 1.00 93.75 103 LEU A N 1
ATOM 746 C CA . LEU A 1 103 ? -1.210 -5.471 -2.675 1.00 93.75 103 LEU A CA 1
ATOM 747 C C . LEU A 1 103 ? 0.129 -6.156 -2.355 1.00 93.75 103 LEU A C 1
ATOM 749 O O . LEU A 1 103 ? 1.121 -5.911 -3.037 1.00 93.75 103 LEU A O 1
ATOM 753 N N . ARG A 1 104 ? 0.160 -7.109 -1.409 1.00 92.94 104 ARG A N 1
ATOM 754 C CA . ARG A 1 104 ? 1.348 -7.947 -1.135 1.00 92.94 104 ARG A CA 1
ATOM 755 C C . ARG A 1 104 ? 1.790 -8.752 -2.360 1.00 92.94 104 ARG A C 1
ATOM 757 O O . ARG A 1 104 ? 2.987 -8.864 -2.624 1.00 92.94 104 ARG A O 1
ATOM 764 N N . LEU A 1 105 ? 0.846 -9.327 -3.105 1.00 89.94 105 LEU A N 1
ATOM 765 C CA . LEU A 1 105 ? 1.148 -10.080 -4.327 1.00 89.94 105 LEU A CA 1
ATOM 766 C C . LEU A 1 105 ? 1.705 -9.167 -5.427 1.00 89.94 105 LEU A C 1
ATOM 768 O O . LEU A 1 105 ? 2.692 -9.533 -6.067 1.00 89.94 105 LEU A O 1
ATOM 772 N N . ALA A 1 106 ? 1.128 -7.976 -5.609 1.00 89.69 106 ALA A N 1
ATOM 773 C CA . ALA A 1 106 ? 1.644 -6.972 -6.538 1.00 89.69 106 ALA A CA 1
ATOM 774 C C . ALA A 1 106 ? 3.055 -6.500 -6.142 1.00 89.69 106 ALA A C 1
ATOM 776 O O . ALA A 1 106 ? 3.942 -6.477 -6.990 1.00 89.69 106 ALA A O 1
ATOM 777 N N . ALA A 1 107 ? 3.305 -6.241 -4.855 1.00 89.56 107 ALA A N 1
ATOM 778 C CA . ALA A 1 107 ? 4.624 -5.878 -4.329 1.00 89.56 107 ALA A CA 1
ATOM 779 C C . ALA A 1 107 ? 5.676 -6.977 -4.553 1.00 89.56 107 ALA A C 1
ATOM 781 O O . ALA A 1 107 ? 6.792 -6.706 -4.993 1.00 89.56 107 ALA A O 1
ATOM 782 N N . ASN A 1 108 ? 5.324 -8.243 -4.318 1.00 89.06 108 ASN A N 1
ATOM 783 C CA . ASN A 1 108 ? 6.228 -9.357 -4.612 1.00 89.06 108 ASN A CA 1
ATOM 784 C C . ASN A 1 108 ? 6.518 -9.482 -6.110 1.00 89.06 108 ASN A C 1
ATOM 786 O O . ASN A 1 108 ? 7.640 -9.810 -6.486 1.00 89.06 108 ASN A O 1
ATOM 790 N N . ARG A 1 109 ? 5.533 -9.198 -6.968 1.00 87.44 109 ARG A N 1
ATOM 791 C CA . ARG A 1 109 ? 5.735 -9.171 -8.418 1.00 87.44 109 ARG A CA 1
ATOM 792 C C . ARG A 1 109 ? 6.600 -7.993 -8.854 1.00 87.44 109 ARG A C 1
ATOM 794 O O . ARG A 1 109 ? 7.433 -8.170 -9.726 1.00 87.44 109 ARG A O 1
ATOM 801 N N . LEU A 1 110 ? 6.465 -6.833 -8.218 1.00 88.19 110 LEU A N 1
ATOM 802 C CA . LEU A 1 110 ? 7.322 -5.668 -8.452 1.00 88.19 110 LEU A CA 1
ATOM 803 C C . LEU A 1 110 ? 8.796 -5.965 -8.143 1.00 88.19 110 LEU A C 1
ATOM 805 O O . LEU A 1 110 ? 9.672 -5.487 -8.852 1.00 88.19 110 LEU A O 1
ATOM 809 N N . ARG A 1 111 ? 9.070 -6.817 -7.147 1.00 86.06 111 ARG A N 1
ATOM 810 C CA . ARG A 1 111 ? 10.432 -7.281 -6.832 1.00 86.06 111 ARG A CA 1
ATOM 811 C C . ARG A 1 111 ? 11.023 -8.234 -7.871 1.00 86.06 111 ARG A C 1
ATOM 813 O O . ARG A 1 111 ? 12.233 -8.240 -8.044 1.00 86.06 111 ARG A O 1
ATOM 820 N N . THR A 1 112 ? 10.205 -9.077 -8.501 1.00 84.00 112 THR A N 1
ATOM 821 C CA . THR A 1 112 ? 10.685 -10.170 -9.371 1.00 84.00 112 THR A CA 1
ATOM 822 C C . THR A 1 112 ? 10.569 -9.865 -10.862 1.00 84.00 112 THR A C 1
ATOM 824 O O . THR A 1 112 ? 11.425 -10.266 -11.644 1.00 84.00 112 THR A O 1
ATOM 827 N N . GLU A 1 113 ? 9.512 -9.165 -11.262 1.00 85.38 113 GLU A N 1
ATOM 828 C CA . GLU A 1 113 ? 9.172 -8.795 -12.632 1.00 85.38 113 GLU A CA 1
ATOM 829 C C . GLU A 1 113 ? 8.695 -7.334 -12.650 1.00 85.38 113 GLU A C 1
ATOM 831 O O . GLU A 1 113 ? 7.498 -7.059 -12.748 1.00 85.38 113 GLU A O 1
ATOM 836 N N . GLU A 1 114 ? 9.636 -6.397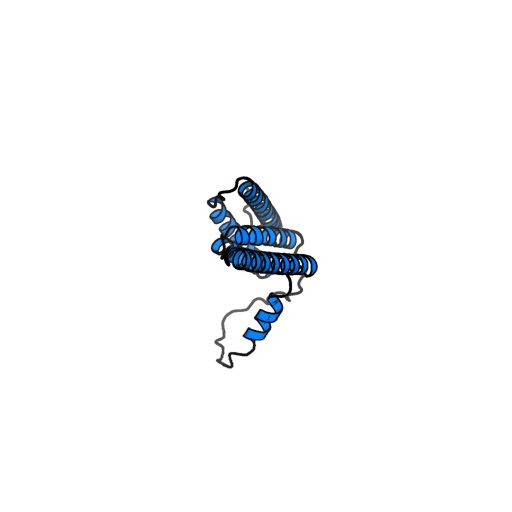 -12.547 1.00 85.50 114 GLU A N 1
ATOM 837 C CA . GLU A 1 114 ? 9.378 -4.980 -12.264 1.00 85.50 114 GLU A CA 1
ATOM 838 C C . GLU A 1 114 ? 8.268 -4.352 -13.130 1.00 85.50 114 GLU A C 1
ATOM 840 O O . GLU A 1 114 ? 7.269 -3.878 -12.594 1.00 85.50 114 GLU A O 1
ATOM 845 N N . THR A 1 115 ? 8.350 -4.465 -14.461 1.00 87.19 115 THR A N 1
ATOM 846 C CA . THR A 1 115 ? 7.320 -3.970 -15.397 1.00 87.19 115 THR A CA 1
ATOM 847 C C . THR A 1 115 ? 5.929 -4.545 -15.119 1.00 87.19 115 THR A C 1
ATOM 849 O O . THR A 1 115 ? 4.944 -3.815 -15.040 1.00 87.19 115 THR A O 1
ATOM 852 N N . LYS A 1 116 ? 5.818 -5.867 -14.939 1.00 86.31 116 LYS A N 1
ATOM 853 C CA . LYS A 1 116 ? 4.527 -6.516 -14.650 1.00 86.31 116 LYS A CA 1
ATOM 854 C C . LYS A 1 116 ? 4.023 -6.157 -13.254 1.00 86.31 116 LYS A C 1
ATOM 856 O O . LYS A 1 116 ? 2.815 -6.118 -13.030 1.00 86.31 116 LYS A O 1
ATOM 861 N N . GLY A 1 117 ? 4.935 -5.932 -12.312 1.00 88.50 117 GLY A N 1
ATOM 862 C CA . GLY A 1 117 ? 4.620 -5.486 -10.965 1.00 88.50 117 GLY A CA 1
ATOM 863 C C . GLY A 1 117 ? 4.065 -4.069 -10.925 1.00 88.50 117 GLY A C 1
ATOM 864 O O . GLY A 1 117 ? 3.106 -3.843 -10.198 1.00 88.50 117 GLY A O 1
ATOM 865 N N . ILE A 1 118 ? 4.588 -3.155 -11.749 1.00 89.88 118 ILE A N 1
ATOM 866 C CA . ILE A 1 118 ? 4.070 -1.785 -11.900 1.00 89.88 118 ILE A CA 1
ATOM 867 C C . ILE A 1 118 ? 2.602 -1.815 -12.328 1.00 89.88 118 ILE A C 1
ATOM 869 O O . ILE A 1 118 ? 1.754 -1.272 -11.621 1.00 89.88 118 ILE A O 1
ATOM 873 N N . TYR A 1 119 ? 2.274 -2.530 -13.408 1.00 89.38 119 TYR A N 1
ATOM 874 C CA . TYR A 1 119 ? 0.883 -2.646 -13.862 1.00 89.38 119 TYR A CA 1
ATOM 875 C C . TYR A 1 119 ? -0.016 -3.328 -12.825 1.00 89.38 119 TYR A C 1
ATOM 877 O O . TYR A 1 119 ? -1.138 -2.887 -12.581 1.00 89.38 119 TYR A O 1
ATOM 885 N N . ALA A 1 120 ? 0.476 -4.382 -12.163 1.00 90.56 120 ALA A N 1
ATOM 886 C CA . ALA A 1 120 ? -0.272 -5.040 -11.096 1.00 90.56 120 ALA A CA 1
ATOM 887 C C . ALA A 1 120 ? -0.553 -4.091 -9.919 1.00 90.56 120 ALA A C 1
ATOM 889 O O . ALA A 1 120 ? -1.637 -4.142 -9.340 1.00 90.56 120 ALA A O 1
ATOM 890 N N . MET A 1 121 ? 0.401 -3.223 -9.575 1.00 91.75 121 MET A N 1
ATOM 891 C CA . MET A 1 121 ? 0.249 -2.243 -8.506 1.00 91.75 121 MET A CA 1
ATOM 892 C C . MET A 1 121 ? -0.765 -1.163 -8.885 1.00 91.75 121 MET A C 1
ATOM 894 O O . MET A 1 121 ? -1.666 -0.878 -8.101 1.00 91.75 121 MET A O 1
ATOM 898 N N . GLN A 1 122 ? -0.678 -0.628 -10.106 1.00 92.56 122 GLN A N 1
ATOM 899 C CA . GLN A 1 122 ? -1.638 0.345 -10.636 1.00 92.56 122 GLN A CA 1
ATOM 900 C C . GLN A 1 122 ? -3.069 -0.211 -10.632 1.00 92.56 122 GLN A C 1
ATOM 902 O O . GLN A 1 122 ? -3.992 0.469 -10.190 1.00 92.56 122 GLN A O 1
ATOM 907 N N . GLU A 1 123 ? -3.252 -1.470 -11.029 1.00 93.00 123 GLU A N 1
ATOM 908 C CA . GLU A 1 123 ? -4.557 -2.139 -11.015 1.00 93.00 123 GLU A CA 1
ATOM 909 C C . GLU A 1 123 ? -5.103 -2.342 -9.589 1.00 93.00 123 GLU A C 1
ATOM 911 O O . GLU A 1 123 ? -6.297 -2.182 -9.325 1.00 93.00 123 GLU A O 1
ATOM 916 N N . VAL A 1 124 ? -4.248 -2.698 -8.625 1.00 93.00 124 VAL A N 1
ATOM 917 C CA . VAL A 1 124 ? -4.661 -2.800 -7.215 1.00 93.00 124 VAL A CA 1
ATOM 918 C C . VAL A 1 124 ? -5.057 -1.427 -6.666 1.00 93.00 124 VAL A C 1
ATOM 920 O O . VAL A 1 124 ? -6.134 -1.311 -6.085 1.00 93.00 124 VAL A O 1
ATOM 923 N N . LEU A 1 125 ? -4.257 -0.386 -6.910 1.00 92.56 125 LEU A N 1
ATOM 924 C CA . LEU A 1 125 ? -4.551 0.984 -6.476 1.00 92.56 125 LEU A CA 1
ATOM 925 C C . LEU A 1 125 ? -5.839 1.530 -7.108 1.00 92.56 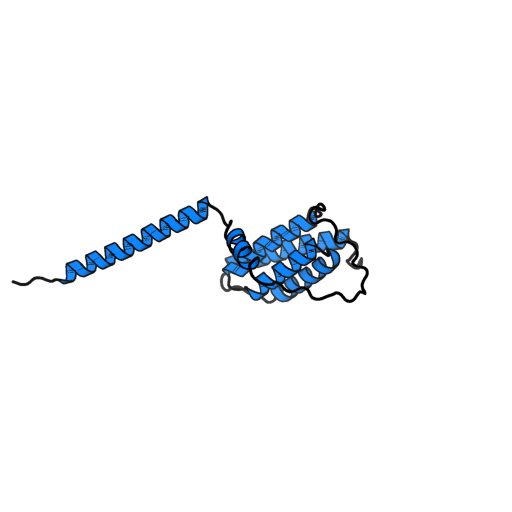125 LEU A C 1
ATOM 927 O O . LEU A 1 125 ? -6.654 2.139 -6.417 1.00 92.56 125 LEU A O 1
ATOM 931 N N . HIS A 1 126 ? -6.068 1.265 -8.398 1.00 92.62 126 HIS A N 1
ATOM 932 C CA . HIS A 1 126 ? -7.294 1.667 -9.087 1.00 92.62 126 HIS A CA 1
ATOM 933 C C . HIS A 1 126 ? -8.537 1.045 -8.439 1.00 92.62 126 HIS A C 1
ATOM 935 O O . HIS A 1 126 ? -9.528 1.737 -8.197 1.00 92.62 126 HIS A O 1
ATOM 941 N N . ARG A 1 127 ? -8.474 -0.250 -8.102 1.00 90.19 127 ARG A N 1
ATOM 942 C CA . ARG A 1 127 ? -9.560 -0.947 -7.396 1.00 90.19 127 ARG A CA 1
ATOM 943 C C . ARG A 1 127 ? -9.765 -0.414 -5.981 1.00 90.19 127 ARG A C 1
ATOM 945 O O . ARG A 1 127 ? -10.907 -0.258 -5.557 1.00 90.19 127 ARG A O 1
ATOM 952 N N . MET A 1 128 ? -8.679 -0.086 -5.285 1.00 89.56 128 MET A N 1
ATOM 953 C CA . MET A 1 128 ? -8.726 0.474 -3.935 1.00 89.56 128 MET A CA 1
ATOM 954 C C . MET A 1 128 ? -9.325 1.879 -3.872 1.00 89.56 128 MET A C 1
ATOM 956 O O . MET A 1 128 ? -9.843 2.249 -2.832 1.00 89.56 128 MET A O 1
ATOM 960 N N . ARG A 1 129 ? -9.350 2.643 -4.970 1.00 88.81 129 ARG A N 1
ATOM 961 C CA . ARG A 1 129 ? -9.934 3.999 -4.995 1.00 88.81 129 ARG A CA 1
ATOM 962 C C . ARG A 1 129 ? -11.429 4.044 -4.642 1.00 88.81 129 ARG A C 1
ATOM 964 O O . ARG A 1 129 ? -11.972 5.114 -4.412 1.00 88.81 129 ARG A O 1
ATOM 971 N N . LYS A 1 130 ? -12.110 2.896 -4.649 1.00 86.50 130 LYS A N 1
ATOM 972 C CA . LYS A 1 130 ? -13.520 2.769 -4.247 1.00 86.50 130 LYS A CA 1
ATOM 973 C C . LYS A 1 130 ? -13.692 2.390 -2.771 1.00 86.50 130 LYS A C 1
ATOM 975 O O . LYS A 1 130 ? -14.820 2.361 -2.288 1.00 86.50 130 LYS A O 1
ATOM 980 N N . VAL A 1 131 ? -12.605 2.065 -2.076 1.00 87.56 131 VAL A N 1
ATOM 981 C CA . VAL A 1 131 ? -12.612 1.700 -0.659 1.00 87.56 131 VAL A CA 1
ATOM 982 C C . VAL A 1 131 ? -12.728 2.968 0.173 1.00 87.56 131 VAL A C 1
ATOM 984 O O . VAL A 1 131 ? -12.003 3.929 -0.064 1.00 87.56 131 VAL A O 1
ATOM 987 N N . HIS A 1 132 ? -13.642 2.938 1.135 1.00 87.56 132 HIS A N 1
ATOM 988 C CA . HIS A 1 132 ? -13.839 3.998 2.112 1.00 87.56 132 HIS A CA 1
ATOM 989 C C . HIS A 1 132 ? -13.784 3.368 3.500 1.00 87.56 132 HIS A C 1
ATOM 991 O O . HIS A 1 132 ? -14.323 2.274 3.696 1.00 87.56 132 HIS A O 1
ATOM 997 N N . LEU A 1 133 ? -13.097 4.031 4.422 1.00 84.44 133 LEU A N 1
ATOM 998 C CA . LEU A 1 133 ? -13.031 3.653 5.828 1.00 84.44 133 LEU A CA 1
ATOM 999 C C . LEU A 1 133 ? -14.077 4.441 6.621 1.00 84.44 133 LEU A C 1
ATOM 1001 O O . LEU A 1 133 ? -14.469 5.536 6.219 1.00 84.44 133 LEU A O 1
ATOM 1005 N N . GLU A 1 134 ? -14.554 3.861 7.722 1.00 81.06 134 GLU A N 1
ATOM 1006 C CA . GLU A 1 134 ? -15.540 4.521 8.588 1.00 81.06 134 GLU A CA 1
ATOM 1007 C C . GLU A 1 134 ? -14.917 5.697 9.346 1.00 81.06 134 GLU A C 1
ATOM 1009 O O . GLU A 1 134 ? -15.542 6.748 9.486 1.00 81.06 134 GLU A O 1
ATOM 1014 N N . GLU A 1 135 ? -13.670 5.533 9.793 1.00 85.62 135 GLU A N 1
ATOM 1015 C CA . GLU A 1 135 ? -12.933 6.557 10.521 1.00 85.62 135 GLU A CA 1
ATOM 1016 C C . GLU A 1 135 ? -12.271 7.549 9.557 1.00 85.62 135 GLU A C 1
ATOM 1018 O O . GLU A 1 135 ? -11.531 7.172 8.641 1.00 85.62 135 GLU A O 1
ATOM 1023 N N . ARG A 1 136 ? -12.501 8.847 9.786 1.00 85.06 136 ARG A N 1
ATOM 1024 C CA . ARG A 1 136 ? -12.005 9.910 8.902 1.00 85.06 136 ARG A CA 1
ATOM 1025 C C . ARG A 1 136 ? -10.485 10.003 8.943 1.00 85.06 136 ARG A C 1
ATOM 1027 O O . ARG A 1 136 ? -9.857 10.216 7.911 1.00 85.06 136 ARG A O 1
ATOM 1034 N N . THR A 1 137 ? -9.891 9.817 10.120 1.00 85.62 137 THR A N 1
ATOM 1035 C CA . THR A 1 137 ? -8.431 9.816 10.263 1.00 85.62 137 THR A CA 1
ATOM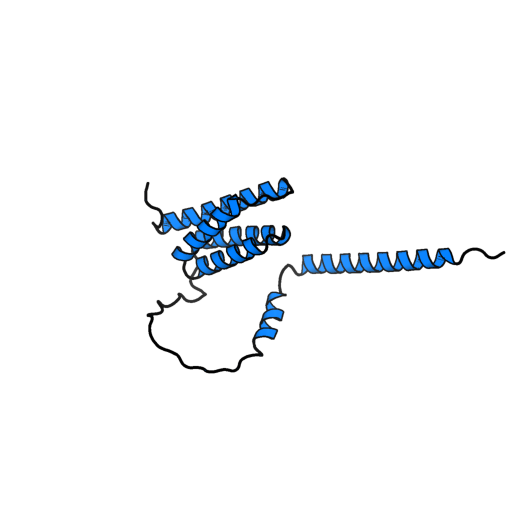 1036 C C . THR A 1 137 ? -7.792 8.679 9.468 1.00 85.62 137 THR A C 1
ATOM 1038 O O . THR A 1 137 ? -6.830 8.911 8.738 1.00 85.62 137 THR A O 1
ATOM 1041 N N . ASP A 1 138 ? -8.352 7.472 9.535 1.00 84.50 138 ASP A N 1
ATOM 1042 C CA . ASP A 1 138 ? -7.823 6.331 8.786 1.00 84.50 138 ASP A CA 1
ATOM 1043 C C . ASP A 1 138 ? -8.021 6.504 7.278 1.00 84.50 138 ASP A C 1
ATOM 1045 O O . ASP A 1 138 ? -7.144 6.132 6.496 1.00 84.50 138 ASP A O 1
ATOM 1049 N N . GLN A 1 139 ? -9.132 7.121 6.862 1.00 90.94 139 GLN A N 1
ATOM 1050 C CA . GLN A 1 139 ? -9.376 7.492 5.468 1.00 90.94 139 GLN A CA 1
ATOM 1051 C C . GLN A 1 139 ? -8.302 8.459 4.940 1.00 90.94 139 GLN A C 1
ATOM 1053 O O . GLN A 1 139 ? -7.758 8.237 3.855 1.00 90.94 139 GLN A O 1
ATOM 1058 N N . ASP A 1 140 ? -7.941 9.490 5.707 1.00 90.19 140 ASP A N 1
ATOM 1059 C CA . ASP A 1 140 ? -6.897 10.448 5.320 1.00 90.19 140 ASP A CA 1
ATOM 1060 C C . ASP A 1 140 ? -5.519 9.762 5.207 1.00 90.19 140 ASP A C 1
ATOM 1062 O O . ASP A 1 140 ? -4.762 10.004 4.257 1.00 90.19 140 ASP A O 1
ATOM 1066 N N . ILE A 1 141 ? -5.199 8.851 6.138 1.00 88.69 141 ILE A N 1
ATOM 1067 C CA . ILE A 1 141 ? -3.964 8.049 6.101 1.00 88.69 141 ILE A CA 1
ATOM 1068 C C . ILE A 1 141 ? -3.963 7.127 4.874 1.00 88.69 141 ILE A C 1
ATOM 1070 O O . ILE A 1 141 ? -2.952 7.043 4.166 1.00 88.69 141 ILE A O 1
ATOM 1074 N N . LEU A 1 142 ? -5.085 6.459 4.594 1.00 90.75 142 LEU A N 1
ATOM 1075 C CA . LEU A 1 142 ? -5.255 5.579 3.440 1.00 90.75 142 LEU A CA 1
ATOM 1076 C C . LEU A 1 142 ? -4.987 6.334 2.136 1.00 90.75 142 LEU A C 1
ATOM 1078 O O . LEU A 1 142 ? -4.182 5.884 1.317 1.00 90.75 142 LEU A O 1
ATOM 1082 N N . GLU A 1 143 ? -5.614 7.494 1.952 1.00 93.44 143 GLU A N 1
ATOM 1083 C CA . GLU A 1 143 ? -5.415 8.318 0.762 1.00 93.44 143 GLU A CA 1
ATOM 1084 C C . GLU A 1 143 ? -3.974 8.808 0.628 1.00 93.44 143 GLU A C 1
ATOM 1086 O O . GLU A 1 143 ? -3.406 8.760 -0.468 1.00 93.44 143 GLU A O 1
ATOM 1091 N N . GLY A 1 144 ? -3.362 9.246 1.731 1.00 92.69 144 GLY A N 1
ATOM 1092 C CA . GLY A 1 144 ? -1.964 9.667 1.756 1.00 92.69 144 GLY A CA 1
ATOM 1093 C C . GLY A 1 144 ? -1.020 8.549 1.311 1.00 92.69 144 GLY A C 1
ATOM 1094 O O . GLY A 1 144 ? -0.178 8.753 0.432 1.00 92.69 144 GLY A O 1
ATOM 1095 N N . LEU A 1 145 ? -1.197 7.343 1.853 1.00 91.19 145 LEU A N 1
ATOM 1096 C CA . LEU A 1 145 ? -0.401 6.171 1.485 1.00 91.19 145 LEU A CA 1
ATOM 1097 C C . LEU A 1 145 ? -0.657 5.733 0.039 1.00 91.19 145 LEU A C 1
ATOM 1099 O O . LEU A 1 145 ? 0.292 5.433 -0.684 1.00 91.19 145 LEU A O 1
ATOM 1103 N N . MET A 1 146 ? -1.909 5.742 -0.426 1.00 92.69 146 MET A N 1
ATOM 1104 C CA . MET A 1 146 ? -2.235 5.425 -1.819 1.00 92.69 146 MET A CA 1
ATOM 1105 C C . MET A 1 146 ? -1.569 6.394 -2.802 1.00 92.69 146 MET A C 1
ATOM 1107 O O . MET A 1 146 ? -1.041 5.950 -3.824 1.00 92.69 146 MET A O 1
ATOM 1111 N N . ARG A 1 147 ? -1.537 7.697 -2.489 1.00 92.56 147 ARG A N 1
ATOM 1112 C CA . ARG A 1 147 ? -0.825 8.700 -3.299 1.00 92.56 147 ARG A CA 1
ATOM 1113 C C . ARG A 1 147 ? 0.679 8.435 -3.317 1.00 92.56 147 ARG A C 1
ATOM 1115 O O . ARG A 1 147 ? 1.263 8.428 -4.395 1.00 92.56 147 ARG A O 1
ATOM 1122 N N . GLN A 1 148 ? 1.286 8.138 -2.166 1.00 91.38 148 GLN A N 1
ATOM 1123 C CA . GLN A 1 148 ? 2.718 7.819 -2.075 1.00 91.38 148 GLN A CA 1
ATOM 1124 C C . GLN A 1 148 ? 3.095 6.579 -2.895 1.00 91.38 148 GLN A C 1
ATOM 1126 O O . GLN A 1 148 ? 4.080 6.607 -3.632 1.00 91.38 148 GLN A O 1
ATOM 1131 N N . VAL A 1 149 ? 2.308 5.499 -2.807 1.00 90.88 149 VAL A N 1
ATOM 1132 C CA . VAL A 1 149 ? 2.551 4.290 -3.611 1.00 90.88 149 VAL A CA 1
ATOM 1133 C C . VAL A 1 149 ? 2.362 4.595 -5.095 1.00 90.88 149 VAL A C 1
ATOM 1135 O O . VAL A 1 149 ? 3.209 4.216 -5.899 1.00 90.88 149 VAL A O 1
ATOM 1138 N N . SER A 1 150 ? 1.289 5.300 -5.469 1.00 91.94 150 SER A N 1
ATOM 1139 C CA . SER A 1 150 ? 1.038 5.659 -6.868 1.00 91.94 150 SER A CA 1
ATOM 1140 C C . SER A 1 150 ? 2.163 6.508 -7.450 1.00 91.94 150 SER A C 1
ATOM 1142 O O . SER A 1 150 ? 2.565 6.264 -8.582 1.00 91.94 150 SER A O 1
ATOM 1144 N N . GLN A 1 151 ? 2.669 7.484 -6.695 1.00 91.62 151 GLN A N 1
ATOM 1145 C CA . GLN A 1 151 ? 3.769 8.337 -7.127 1.00 91.62 151 GLN A CA 1
ATOM 1146 C C . GLN A 1 151 ? 5.039 7.512 -7.338 1.00 91.62 151 GLN A C 1
ATOM 1148 O O . GLN A 1 151 ? 5.560 7.490 -8.443 1.00 91.62 151 GLN A O 1
ATOM 1153 N N . ALA A 1 152 ? 5.463 6.727 -6.344 1.00 88.19 152 ALA A N 1
ATOM 1154 C CA . ALA A 1 152 ? 6.678 5.919 -6.461 1.00 88.19 152 ALA A CA 1
ATOM 1155 C C . ALA A 1 152 ? 6.612 4.891 -7.612 1.00 88.19 152 ALA A C 1
ATOM 1157 O O . ALA A 1 152 ? 7.613 4.620 -8.276 1.00 88.19 152 ALA A O 1
ATOM 1158 N N . VAL A 1 153 ? 5.431 4.317 -7.867 1.00 89.75 153 VAL A N 1
ATOM 1159 C CA . VAL A 1 153 ? 5.200 3.400 -8.995 1.00 89.75 153 VAL A CA 1
ATOM 1160 C C . VAL A 1 153 ? 5.244 4.136 -10.333 1.00 89.75 153 VAL A C 1
ATOM 1162 O O . VAL A 1 153 ? 5.820 3.608 -11.282 1.00 89.75 153 VAL A O 1
ATOM 1165 N N . ASN A 1 154 ? 4.658 5.332 -10.422 1.00 89.00 154 ASN A N 1
ATOM 1166 C CA . ASN A 1 154 ? 4.670 6.139 -11.641 1.00 89.00 154 ASN A CA 1
ATOM 1167 C C . ASN A 1 154 ? 6.074 6.660 -11.949 1.00 89.00 154 ASN A C 1
ATOM 1169 O O . ASN A 1 154 ? 6.530 6.460 -13.067 1.00 89.00 154 ASN A O 1
ATOM 1173 N N . ASP A 1 155 ? 6.798 7.187 -10.960 1.00 87.50 155 ASP A N 1
ATOM 1174 C CA . ASP A 1 155 ? 8.197 7.606 -11.103 1.00 87.50 155 ASP A CA 1
ATOM 1175 C C . ASP A 1 155 ? 9.051 6.445 -11.637 1.00 87.50 155 ASP A C 1
ATOM 1177 O O . ASP A 1 155 ? 9.890 6.609 -12.525 1.00 87.50 155 ASP A O 1
ATOM 1181 N N . ARG A 1 156 ? 8.808 5.222 -11.140 1.00 86.31 156 ARG A N 1
ATOM 1182 C CA . ARG A 1 156 ? 9.495 4.034 -11.653 1.00 86.31 156 ARG A CA 1
ATOM 1183 C C . ARG A 1 156 ? 9.058 3.665 -13.071 1.00 86.31 156 ARG A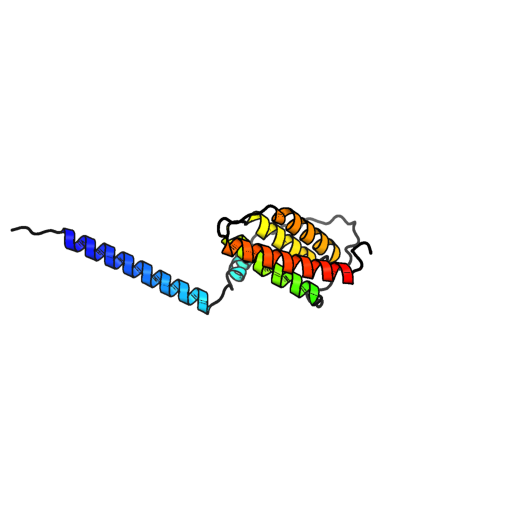 C 1
ATOM 1185 O O . ARG A 1 156 ? 9.890 3.235 -13.865 1.00 86.31 156 ARG A O 1
ATOM 1192 N N . ALA A 1 157 ? 7.780 3.815 -13.398 1.00 86.62 157 ALA A N 1
ATOM 1193 C CA . ALA A 1 157 ? 7.268 3.570 -14.740 1.00 86.62 157 ALA A CA 1
ATOM 1194 C C . ALA A 1 157 ? 7.841 4.565 -15.763 1.00 86.62 157 ALA A C 1
ATOM 1196 O O . ALA A 1 157 ? 8.182 4.148 -16.868 1.00 86.62 157 ALA A O 1
ATOM 1197 N N . GLU A 1 158 ? 8.001 5.838 -15.389 1.00 85.06 158 GLU A N 1
ATOM 1198 C CA . GLU A 1 158 ? 8.656 6.871 -16.202 1.00 85.06 158 GLU A CA 1
ATOM 1199 C C . GLU A 1 158 ? 10.123 6.522 -16.459 1.00 85.06 158 GLU A C 1
ATOM 1201 O O . GLU A 1 158 ? 10.565 6.537 -17.604 1.00 85.06 158 GLU A O 1
ATOM 1206 N N . GLN A 1 159 ? 10.857 6.114 -15.418 1.00 84.44 159 GLN A N 1
ATOM 1207 C CA . GLN A 1 159 ? 12.255 5.674 -15.539 1.00 84.44 159 GLN A CA 1
ATOM 1208 C C . GLN A 1 159 ? 12.438 4.461 -16.455 1.00 84.44 159 GLN A C 1
ATOM 1210 O O . GLN A 1 159 ? 13.504 4.282 -17.037 1.00 84.44 159 GLN A O 1
ATOM 1215 N N . LEU A 1 160 ? 11.422 3.606 -16.547 1.00 83.00 160 LEU A N 1
ATOM 1216 C CA . LEU A 1 160 ? 11.416 2.436 -17.422 1.00 83.00 160 LEU A CA 1
ATOM 1217 C C . LEU A 1 160 ? 10.793 2.728 -18.798 1.00 83.00 160 LEU A C 1
ATOM 1219 O O . LEU A 1 160 ? 10.610 1.795 -19.577 1.00 83.00 160 LEU A O 1
ATOM 1223 N N . GLU A 1 161 ? 10.438 3.988 -19.075 1.00 83.62 161 GLU A N 1
ATOM 1224 C CA . GLU A 1 161 ? 9.747 4.436 -20.292 1.00 83.62 161 GLU A CA 1
ATOM 1225 C C . GLU A 1 161 ? 8.463 3.636 -20.596 1.00 83.62 161 GLU A C 1
ATOM 1227 O O . GLU A 1 161 ? 8.060 3.460 -21.744 1.00 83.62 161 GLU A O 1
ATOM 1232 N N . LEU A 1 162 ? 7.803 3.131 -19.549 1.00 76.69 162 LEU A N 1
ATOM 1233 C CA . LEU A 1 162 ? 6.598 2.298 -19.653 1.00 76.69 162 LEU A CA 1
ATOM 1234 C C . LEU A 1 162 ? 5.320 3.117 -19.827 1.00 76.69 162 LEU A C 1
ATOM 1236 O O . LEU A 1 162 ? 4.265 2.563 -20.148 1.00 76.69 162 LEU A O 1
ATOM 1240 N N . LEU A 1 163 ? 5.392 4.419 -19.561 1.00 66.56 163 LEU A N 1
ATOM 1241 C CA . LEU A 1 163 ? 4.280 5.334 -19.750 1.00 66.56 163 LEU A CA 1
ATOM 1242 C C . LEU A 1 163 ? 4.329 5.898 -21.173 1.00 66.56 163 LEU A C 1
ATOM 1244 O O . LEU A 1 163 ? 5.395 6.336 -21.612 1.00 66.56 163 LEU A O 1
ATOM 1248 N N . PRO A 1 164 ? 3.198 5.918 -21.904 1.00 56.59 164 PRO A N 1
ATOM 1249 C CA . PRO A 1 164 ? 3.143 6.632 -23.168 1.00 56.59 164 PRO A CA 1
ATOM 1250 C C . PRO A 1 164 ? 3.464 8.101 -22.885 1.00 56.59 164 PRO A C 1
ATOM 1252 O O . PRO A 1 164 ? 2.766 8.740 -22.094 1.00 56.59 164 PRO A O 1
ATOM 1255 N N . ARG A 1 165 ? 4.544 8.613 -23.494 1.00 51.12 165 ARG A N 1
ATOM 1256 C CA . ARG A 1 165 ? 4.853 10.047 -23.487 1.00 51.12 165 ARG A CA 1
ATOM 1257 C C . ARG A 1 165 ? 3.609 10.758 -24.026 1.00 51.12 165 ARG A C 1
ATOM 1259 O O . ARG A 1 165 ? 3.217 10.506 -25.165 1.00 51.12 165 ARG A O 1
ATOM 1266 N N . LYS A 1 166 ? 2.938 11.522 -23.165 1.00 43.81 166 LYS A N 1
ATOM 1267 C CA . LYS A 1 166 ? 1.884 12.439 -23.598 1.00 43.81 166 LYS A CA 1
ATOM 1268 C C . LYS A 1 166 ? 2.499 13.569 -24.405 1.00 43.81 166 LYS A C 1
ATOM 1270 O O . LYS A 1 166 ? 3.623 13.982 -24.042 1.00 43.81 166 LYS A O 1
#

pLDDT: mean 75.57, std 18.72, range [35.75, 94.06]

Radius of gyration: 24.68 Å; chains: 1; bounding box: 47×49×86 Å

Sequence (166 aa):
MLLAPSLSYAGMVLEAVVGIVVVLLVLTGVTIIVGPAPWRAVRMAGRRAVKGGRLPLPEGRPRRASPPADAPVHPTTQQALSASARLVDLLGDQGLQRHATALRLAANRLRTEETKGIYAMQEVLHRMRKVHLEERTDQDILEGLMRQVSQAVNDRAEQLELLPRK

Foldseek 3Di:
DDDDPPVVVVVVVVVVVVVVVVVVVVVVVCCVVVDPDDPVVVVVVVPVPDDDDDDDDDDDDPPPPFPPLPDPQDPLLVQLLVLLVVLLVLCVVQVVPVLSVQSVVLNVCCSGPVLSSLVSNVVSLVVCVPDDGPDPVSRVVNVVSSVSNNVSSVVVCVVVVVDPDD